Protein AF-A0A7Y9DYK0-F1 (afdb_monomer)

Organism: NCBI:txid663602

Sequence (56 aa):
MPAQRTAADVYRVSEEQVHRARMAVARNALDSDDCRDLLDMLGLIGESGEPPPVRR

Mean predicted aligned error: 10.64 Å

Structure (mmCIF, N/CA/C/O backbone):
data_AF-A0A7Y9DYK0-F1
#
_entry.id   AF-A0A7Y9DYK0-F1
#
loop_
_atom_site.group_PDB
_atom_site.id
_atom_site.type_symbol
_atom_site.label_atom_id
_atom_site.label_alt_id
_atom_site.label_comp_id
_atom_site.label_asym_id
_atom_site.label_entity_id
_atom_site.label_seq_id
_atom_site.pdbx_PDB_ins_code
_atom_site.Cartn_x
_atom_site.Cartn_y
_atom_site.Cartn_z
_atom_site.occupancy
_atom_site.B_iso_or_equiv
_atom_site.auth_seq_id
_atom_site.auth_comp_id
_atom_site.auth_asym_id
_atom_site.auth_atom_id
_atom_site.pdbx_PDB_model_num
ATOM 1 N N . MET A 1 1 ? 26.557 18.299 -22.408 1.00 42.12 1 MET A N 1
ATOM 2 C CA . MET A 1 1 ? 25.426 17.534 -22.975 1.00 42.12 1 MET A CA 1
ATOM 3 C C . MET A 1 1 ? 24.730 16.819 -21.827 1.00 42.12 1 MET A C 1
ATOM 5 O O . MET A 1 1 ? 25.431 16.100 -21.122 1.00 42.12 1 MET A O 1
ATOM 9 N N . PRO A 1 2 ? 23.435 17.048 -21.551 1.00 4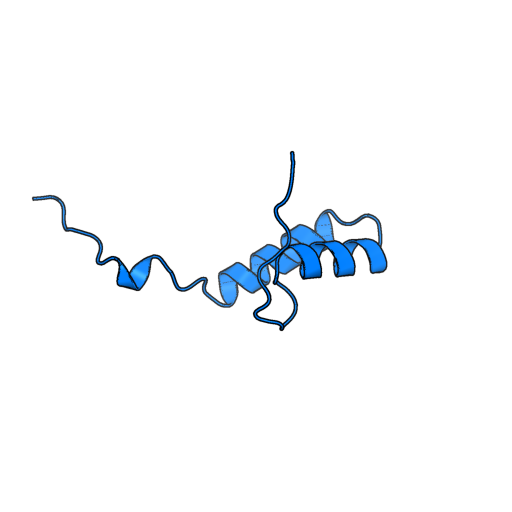7.00 2 PRO A N 1
ATOM 10 C CA . PRO A 1 2 ? 22.737 16.296 -20.512 1.00 47.00 2 PRO A CA 1
ATOM 11 C C . PRO A 1 2 ? 22.571 14.841 -20.973 1.00 47.00 2 PRO A C 1
ATOM 13 O O . PRO A 1 2 ? 22.118 14.590 -22.087 1.00 47.00 2 PRO A O 1
ATOM 16 N N . ALA A 1 3 ? 22.999 13.885 -20.148 1.00 59.12 3 ALA A N 1
ATOM 17 C CA . ALA A 1 3 ? 22.903 12.465 -20.464 1.00 59.12 3 ALA A CA 1
ATOM 18 C C . ALA A 1 3 ? 21.435 12.009 -20.407 1.00 59.12 3 ALA A C 1
ATOM 20 O O . ALA A 1 3 ? 20.755 12.221 -19.400 1.00 59.12 3 ALA A O 1
ATOM 21 N N . GLN A 1 4 ? 20.949 11.383 -21.482 1.00 57.66 4 GLN A N 1
ATOM 22 C CA . GLN A 1 4 ? 19.655 10.702 -21.488 1.00 57.66 4 GLN A CA 1
ATOM 23 C C . GLN A 1 4 ? 19.695 9.576 -20.453 1.00 57.66 4 GLN A C 1
ATOM 25 O O . GLN A 1 4 ? 20.427 8.602 -20.608 1.00 57.66 4 GLN A O 1
ATOM 30 N N . ARG A 1 5 ? 18.909 9.719 -19.384 1.00 58.91 5 ARG A N 1
ATOM 31 C CA . ARG A 1 5 ? 18.616 8.621 -18.462 1.00 58.91 5 ARG A CA 1
ATOM 32 C C . ARG A 1 5 ? 17.850 7.555 -19.243 1.00 58.91 5 ARG A C 1
ATOM 34 O O . ARG A 1 5 ? 16.753 7.815 -19.730 1.00 58.91 5 ARG A O 1
ATOM 41 N N . THR A 1 6 ? 18.456 6.387 -19.419 1.00 58.12 6 THR A N 1
ATOM 42 C CA . THR A 1 6 ? 17.856 5.245 -20.110 1.00 58.12 6 THR A CA 1
ATOM 43 C C . THR A 1 6 ? 16.545 4.861 -19.420 1.00 58.12 6 THR A C 1
ATOM 45 O O . THR A 1 6 ? 16.525 4.640 -18.212 1.00 58.12 6 THR A O 1
ATOM 48 N N . ALA A 1 7 ? 15.453 4.744 -20.182 1.00 56.12 7 ALA A N 1
ATOM 49 C CA . ALA A 1 7 ? 14.112 4.426 -19.674 1.00 56.12 7 ALA A CA 1
ATOM 50 C C . ALA A 1 7 ? 14.028 3.110 -18.865 1.00 56.12 7 ALA A C 1
ATOM 52 O O . ALA A 1 7 ? 13.076 2.902 -18.121 1.00 56.12 7 ALA A O 1
ATOM 53 N N . ALA A 1 8 ? 15.034 2.237 -18.972 1.00 52.38 8 ALA A N 1
ATOM 54 C CA . ALA A 1 8 ? 15.125 0.979 -18.234 1.00 52.38 8 ALA A CA 1
ATOM 55 C C . ALA A 1 8 ? 15.359 1.148 -16.716 1.00 52.38 8 ALA A C 1
ATOM 57 O O . ALA A 1 8 ? 15.023 0.245 -15.956 1.00 52.38 8 ALA A O 1
ATOM 58 N N . ASP A 1 9 ? 15.895 2.290 -16.271 1.00 52.44 9 ASP A N 1
ATOM 59 C CA . ASP A 1 9 ? 16.140 2.590 -14.847 1.00 52.44 9 ASP A CA 1
ATOM 60 C C . ASP A 1 9 ? 14.892 3.160 -14.138 1.00 52.44 9 ASP A C 1
ATOM 62 O O . ASP A 1 9 ? 14.823 3.229 -12.918 1.00 52.44 9 ASP A O 1
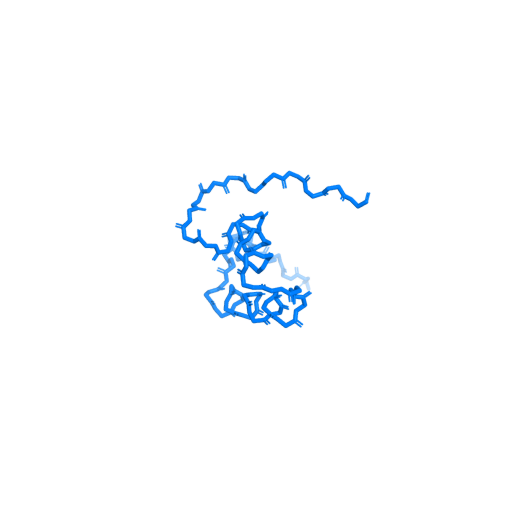ATOM 66 N N . VAL A 1 10 ? 13.867 3.549 -14.906 1.00 52.56 10 VAL A N 1
ATOM 67 C CA . VAL A 1 10 ? 12.698 4.299 -14.410 1.00 52.56 10 VAL A CA 1
ATOM 68 C C . VAL A 1 10 ? 11.610 3.393 -13.816 1.00 52.56 10 VAL A C 1
ATOM 70 O O . VAL A 1 10 ? 10.778 3.863 -13.046 1.00 52.56 10 VAL A O 1
ATOM 73 N N . TYR A 1 11 ? 11.613 2.094 -14.132 1.00 54.19 11 TYR A N 1
ATOM 74 C CA . TYR A 1 11 ? 10.469 1.209 -13.859 1.00 54.19 11 TYR A CA 1
ATOM 75 C C . TYR A 1 11 ? 10.700 0.121 -12.807 1.00 54.19 11 TYR A C 1
ATOM 77 O O . TYR A 1 11 ? 9.788 -0.657 -12.534 1.00 54.19 11 TYR A O 1
ATOM 85 N N . ARG A 1 12 ? 11.880 0.040 -12.186 1.00 64.44 12 ARG A N 1
ATOM 86 C CA . ARG A 1 12 ? 12.113 -0.923 -11.102 1.00 64.44 12 ARG A CA 1
ATOM 87 C C . ARG A 1 12 ? 12.073 -0.214 -9.763 1.00 64.44 12 ARG A C 1
ATOM 89 O O . ARG A 1 12 ? 13.082 0.297 -9.290 1.00 64.44 12 ARG A O 1
ATOM 96 N N . VAL A 1 13 ? 10.890 -0.207 -9.154 1.00 71.31 13 VAL A N 1
ATOM 97 C CA . VAL A 1 13 ? 10.765 0.091 -7.726 1.00 71.31 13 VAL A CA 1
ATOM 98 C C . VAL A 1 13 ? 11.640 -0.916 -6.974 1.00 71.31 13 VAL A C 1
ATOM 100 O O . VAL A 1 13 ? 11.464 -2.125 -7.117 1.00 71.31 13 VAL A O 1
ATOM 103 N N . SER A 1 14 ? 12.622 -0.422 -6.224 1.00 82.12 14 SER A N 1
ATOM 104 C CA . SER A 1 14 ? 13.508 -1.260 -5.410 1.00 82.12 14 SER A CA 1
ATOM 105 C C . SER A 1 14 ? 12.739 -1.863 -4.233 1.00 82.12 14 SER A C 1
ATOM 107 O O . SER A 1 14 ? 11.832 -1.231 -3.686 1.00 82.12 14 SER A O 1
ATOM 109 N N . GLU A 1 15 ? 13.142 -3.048 -3.773 1.00 82.00 15 GLU A N 1
ATOM 110 C CA . GLU A 1 15 ? 12.593 -3.666 -2.559 1.00 82.00 15 GLU A CA 1
ATOM 111 C C . GLU A 1 15 ? 12.685 -2.735 -1.340 1.00 82.00 15 GLU A C 1
ATOM 113 O O . GLU A 1 15 ? 11.782 -2.710 -0.506 1.00 82.00 15 GLU A O 1
ATOM 118 N N . GLU A 1 16 ? 13.724 -1.897 -1.265 1.00 85.81 16 GLU A N 1
ATOM 119 C CA . GLU A 1 16 ? 13.861 -0.883 -0.215 1.00 85.81 16 GLU A CA 1
ATOM 120 C C . GLU A 1 16 ? 12.753 0.180 -0.300 1.00 85.81 16 GLU A C 1
ATOM 122 O O . GLU A 1 16 ? 12.207 0.613 0.716 1.00 85.81 16 GLU A O 1
ATOM 127 N N . GLN A 1 17 ? 12.379 0.599 -1.512 1.00 87.50 17 GLN A N 1
ATOM 128 C CA . GLN A 1 17 ? 11.293 1.559 -1.720 1.00 87.50 17 GLN A CA 1
ATOM 129 C C . GLN A 1 17 ? 9.942 0.941 -1.354 1.00 87.50 17 GLN A C 1
ATOM 131 O O . GLN A 1 17 ? 9.147 1.596 -0.681 1.00 87.50 17 GLN A O 1
ATOM 136 N N . VAL A 1 18 ? 9.720 -0.329 -1.707 1.00 87.44 18 VAL A N 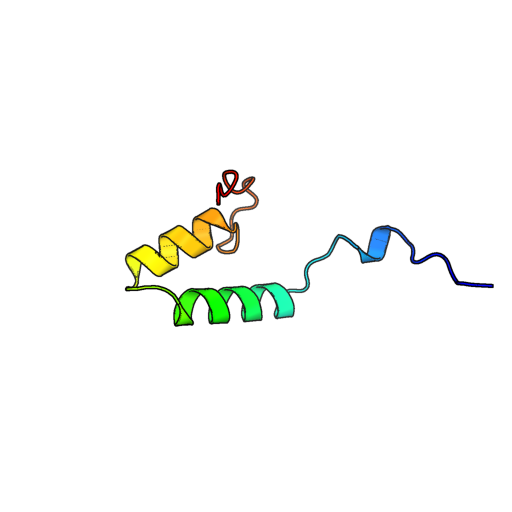1
ATOM 137 C CA . VAL A 1 18 ? 8.538 -1.094 -1.278 1.00 87.44 18 VAL A CA 1
ATOM 138 C C . VAL A 1 18 ? 8.497 -1.208 0.245 1.00 87.44 18 VAL A C 1
ATOM 140 O O . VAL A 1 18 ? 7.462 -0.957 0.859 1.00 87.44 18 VAL A O 1
ATOM 143 N N . HIS A 1 19 ? 9.622 -1.528 0.885 1.00 88.56 19 HIS A N 1
ATOM 144 C CA . HIS A 1 19 ? 9.706 -1.634 2.338 1.00 88.56 19 HIS A CA 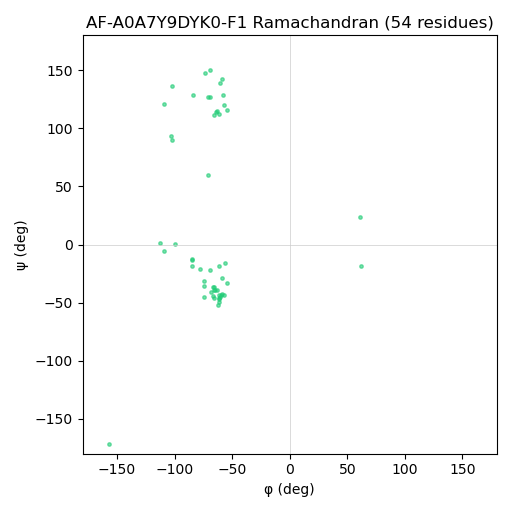1
ATOM 145 C C . HIS A 1 19 ? 9.394 -0.299 3.028 1.00 88.56 19 HIS A C 1
ATOM 147 O O . HIS A 1 19 ? 8.585 -0.256 3.958 1.00 88.56 19 HIS A O 1
ATOM 153 N N . ARG A 1 20 ? 9.967 0.811 2.544 1.00 91.69 20 ARG A N 1
ATOM 154 C CA . ARG A 1 20 ? 9.661 2.148 3.076 1.00 91.69 20 ARG A CA 1
ATOM 155 C C . ARG A 1 20 ? 8.202 2.539 2.860 1.00 91.69 20 ARG A C 1
ATOM 157 O O . ARG A 1 20 ? 7.607 3.108 3.771 1.00 91.69 20 ARG A O 1
ATOM 164 N N . ALA A 1 21 ? 7.619 2.204 1.710 1.00 90.69 21 ALA A N 1
ATOM 165 C CA . ALA A 1 21 ? 6.201 2.429 1.445 1.00 90.69 21 ALA A CA 1
ATOM 166 C C . ALA A 1 21 ? 5.319 1.650 2.433 1.00 90.69 21 ALA A C 1
ATOM 168 O O . ALA A 1 21 ? 4.451 2.244 3.066 1.00 90.69 21 ALA A O 1
ATOM 169 N N . ARG A 1 22 ? 5.611 0.362 2.668 1.00 91.38 22 ARG A N 1
ATOM 170 C CA . ARG A 1 22 ? 4.897 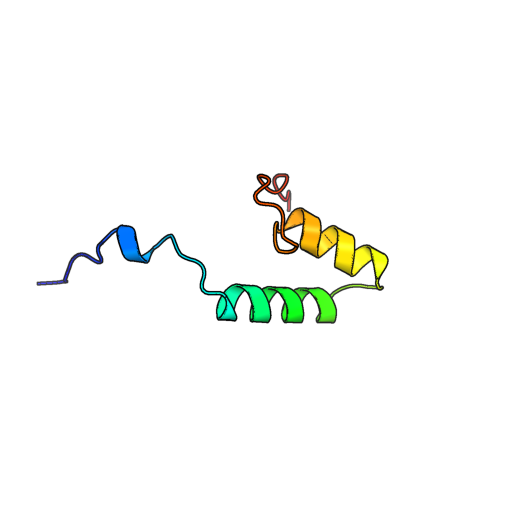-0.455 3.666 1.00 91.38 22 ARG A CA 1
ATOM 171 C C . ARG A 1 22 ? 4.964 0.150 5.069 1.00 91.38 22 ARG A C 1
ATOM 173 O O . ARG A 1 22 ? 3.954 0.221 5.760 1.00 91.38 22 ARG A O 1
ATOM 180 N N . MET A 1 23 ? 6.141 0.627 5.479 1.00 94.62 23 MET A N 1
ATOM 181 C CA . MET A 1 23 ? 6.321 1.286 6.777 1.00 94.62 23 MET A CA 1
ATOM 182 C C . MET A 1 23 ? 5.563 2.613 6.880 1.00 94.62 23 MET A C 1
ATOM 184 O O . MET A 1 23 ? 5.057 2.944 7.951 1.00 94.62 23 MET A O 1
ATOM 188 N N . ALA A 1 24 ? 5.486 3.382 5.793 1.00 94.25 24 ALA A N 1
ATOM 189 C CA . ALA A 1 24 ? 4.714 4.617 5.762 1.00 94.25 24 ALA A CA 1
ATOM 190 C C . ALA A 1 24 ? 3.210 4.335 5.895 1.00 94.25 24 ALA A C 1
ATOM 192 O O . ALA A 1 24 ? 2.553 4.989 6.698 1.00 94.25 24 ALA A O 1
ATOM 193 N N . VAL A 1 25 ? 2.685 3.334 5.185 1.00 93.44 25 VAL A N 1
ATOM 194 C CA . VAL A 1 25 ? 1.272 2.926 5.274 1.00 93.44 25 VAL A CA 1
ATOM 195 C C . VAL A 1 25 ? 0.931 2.455 6.685 1.00 93.44 25 VAL A C 1
ATOM 197 O O . VAL A 1 25 ? 0.019 2.994 7.300 1.00 93.44 25 VAL A O 1
ATOM 200 N N . ALA A 1 26 ? 1.738 1.558 7.259 1.00 92.50 26 ALA A N 1
ATOM 201 C CA . ALA A 1 26 ? 1.511 1.041 8.608 1.00 92.50 26 ALA A CA 1
ATOM 202 C C . ALA A 1 26 ? 1.496 2.131 9.696 1.00 92.50 26 ALA A C 1
ATOM 204 O O . ALA A 1 26 ? 0.827 1.978 10.711 1.00 92.50 26 ALA A O 1
ATOM 205 N N . ARG A 1 27 ? 2.225 3.238 9.499 1.00 95.06 27 ARG A N 1
ATOM 206 C CA . ARG A 1 27 ? 2.225 4.383 10.427 1.00 95.06 27 ARG A CA 1
ATOM 207 C C . ARG A 1 27 ? 0.999 5.285 10.298 1.00 95.06 27 ARG A C 1
ATOM 209 O O . ARG A 1 27 ? 0.755 6.060 11.216 1.00 95.06 27 ARG A O 1
ATOM 216 N N . ASN A 1 28 ? 0.305 5.243 9.164 1.00 93.31 28 ASN A N 1
ATOM 217 C CA . ASN A 1 28 ? -0.839 6.109 8.867 1.00 93.31 28 ASN A CA 1
ATOM 218 C C . ASN A 1 28 ? -2.177 5.357 8.868 1.00 93.31 28 ASN A C 1
ATOM 220 O O . ASN A 1 28 ? -3.214 6.001 8.738 1.00 93.31 28 ASN A O 1
ATOM 224 N N . ALA A 1 29 ? -2.153 4.032 9.014 1.00 95.62 29 A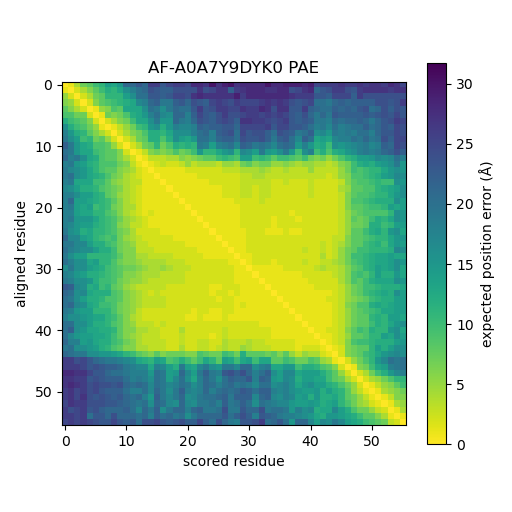LA A N 1
ATOM 225 C CA . ALA A 1 29 ? -3.347 3.213 9.135 1.00 95.62 29 ALA A CA 1
ATOM 226 C C . ALA A 1 29 ? -4.011 3.382 10.509 1.00 95.62 29 ALA A C 1
ATOM 228 O O . ALA A 1 29 ? -3.329 3.583 11.520 1.00 95.62 29 ALA A O 1
ATOM 229 N N . LEU A 1 30 ? -5.338 3.276 10.547 1.00 95.38 30 LEU A N 1
ATOM 230 C CA . LEU A 1 30 ? -6.118 3.332 11.785 1.00 95.38 30 LEU A CA 1
ATOM 231 C C . LEU A 1 30 ? -5.989 2.046 12.611 1.00 95.38 30 LEU A C 1
ATOM 233 O O . LEU A 1 30 ? -5.943 2.101 13.842 1.00 95.38 30 LEU A O 1
ATOM 237 N N . ASP A 1 31 ? -5.901 0.901 11.939 1.00 95.50 31 ASP A N 1
ATOM 238 C CA . ASP A 1 31 ? -5.796 -0.420 12.547 1.00 95.50 31 ASP A CA 1
ATOM 239 C C . ASP A 1 31 ? -5.156 -1.438 11.578 1.00 95.50 31 ASP A C 1
ATOM 241 O O . ASP A 1 31 ? -4.590 -1.082 10.542 1.00 95.50 31 ASP A O 1
ATOM 245 N N . SER A 1 32 ? -5.160 -2.717 11.961 1.00 90.81 32 SER A N 1
ATOM 246 C CA . SER A 1 32 ? -4.497 -3.775 11.189 1.00 90.81 32 SER A CA 1
ATOM 247 C C . SER A 1 32 ? -5.249 -4.158 9.914 1.00 90.81 32 SER A C 1
ATOM 249 O O . SER A 1 32 ? -4.594 -4.528 8.938 1.00 90.81 32 SER A O 1
ATOM 251 N N . ASP A 1 33 ? -6.579 -4.062 9.913 1.00 94.00 33 ASP A N 1
ATOM 252 C CA . ASP A 1 33 ? -7.409 -4.344 8.743 1.00 94.00 33 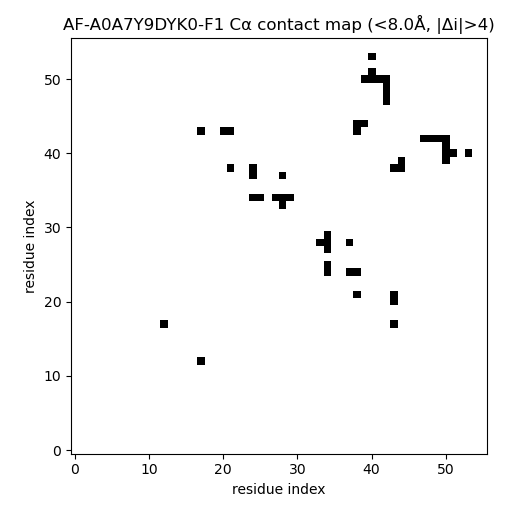ASP A CA 1
ATOM 253 C C . ASP A 1 33 ? -7.293 -3.184 7.742 1.00 94.00 33 ASP A C 1
ATOM 255 O O . ASP A 1 33 ? -6.970 -3.418 6.580 1.00 94.00 33 ASP A O 1
ATOM 259 N N . ASP A 1 34 ? -7.374 -1.933 8.212 1.00 93.94 34 ASP A N 1
ATOM 260 C CA . ASP A 1 34 ? -7.139 -0.733 7.386 1.00 93.94 34 ASP A CA 1
ATOM 261 C C . ASP A 1 34 ? -5.732 -0.724 6.758 1.00 93.94 34 ASP A C 1
ATOM 263 O O . ASP A 1 34 ? -5.554 -0.463 5.568 1.00 93.94 34 ASP A O 1
ATOM 267 N N . CYS A 1 35 ? -4.705 -1.101 7.527 1.00 93.75 35 CYS A N 1
ATOM 268 C CA . CYS A 1 35 ? -3.347 -1.246 7.003 1.00 93.75 35 CYS A CA 1
ATOM 269 C C . CYS A 1 35 ? -3.284 -2.278 5.871 1.00 93.75 35 CYS A C 1
ATOM 271 O O . CYS A 1 35 ? -2.624 -2.051 4.855 1.00 93.75 35 CYS A O 1
ATOM 273 N N . ARG A 1 36 ? -3.964 -3.416 6.037 1.00 91.00 36 ARG A N 1
ATOM 274 C CA . ARG A 1 36 ? -3.983 -4.484 5.039 1.00 91.00 36 ARG A CA 1
ATOM 275 C C . ARG A 1 36 ? -4.678 -4.029 3.759 1.00 91.00 36 ARG A C 1
ATOM 277 O O . ARG A 1 36 ? -4.101 -4.220 2.691 1.00 91.00 36 ARG A O 1
ATOM 284 N N . ASP A 1 37 ? -5.831 -3.380 3.878 1.00 91.69 37 ASP A N 1
ATOM 285 C CA . ASP A 1 37 ? -6.587 -2.841 2.747 1.00 91.69 37 ASP A CA 1
ATOM 286 C C . ASP A 1 37 ? -5.778 -1.780 1.988 1.00 91.69 37 ASP A C 1
ATOM 288 O O . ASP A 1 37 ? -5.684 -1.815 0.763 1.00 91.69 37 ASP A O 1
ATOM 292 N N . LEU A 1 38 ? -5.103 -0.869 2.693 1.00 91.81 38 LEU A N 1
ATOM 293 C CA . LEU A 1 38 ? -4.254 0.146 2.063 1.00 91.81 38 LEU A CA 1
ATOM 294 C C . LEU A 1 38 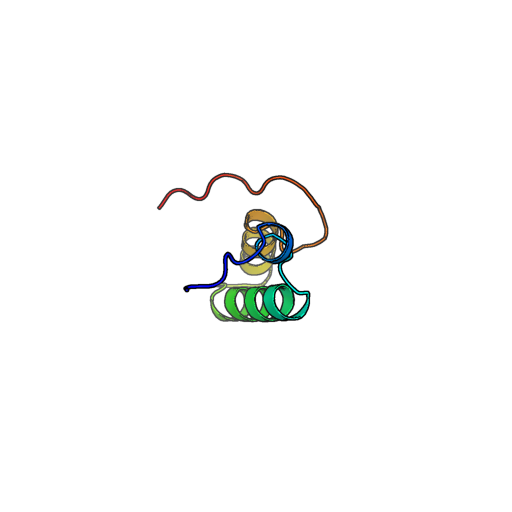? -3.041 -0.459 1.347 1.00 91.81 38 LEU A C 1
ATOM 296 O O . LEU A 1 38 ? -2.652 0.008 0.276 1.00 91.81 38 LEU A O 1
ATOM 300 N N . LEU A 1 39 ? -2.414 -1.485 1.927 1.00 91.00 39 LEU A N 1
ATOM 301 C CA . LEU A 1 39 ? -1.308 -2.189 1.280 1.00 91.00 39 LEU A CA 1
ATOM 302 C C . LEU A 1 39 ? -1.772 -2.945 0.030 1.00 91.00 39 LEU A C 1
ATOM 304 O O . LEU A 1 39 ? -1.019 -2.983 -0.946 1.00 91.00 39 LEU A O 1
ATOM 308 N N . ASP A 1 40 ? -2.978 -3.513 0.059 1.00 88.44 40 ASP A N 1
ATOM 309 C CA . ASP A 1 40 ? -3.625 -4.174 -1.080 1.00 88.44 40 ASP A CA 1
ATOM 310 C C . ASP A 1 40 ? -3.868 -3.187 -2.219 1.00 88.44 40 ASP A C 1
ATOM 312 O O . ASP A 1 40 ? -3.376 -3.357 -3.334 1.00 88.44 40 ASP A O 1
ATOM 316 N N . MET A 1 41 ? -4.508 -2.060 -1.895 1.00 88.62 41 MET A N 1
ATOM 317 C CA . MET A 1 41 ? -4.806 -0.984 -2.840 1.00 88.62 41 MET A CA 1
ATOM 318 C C . MET A 1 41 ? -3.563 -0.351 -3.457 1.00 88.62 41 MET A C 1
ATOM 320 O O . MET A 1 41 ? -3.668 0.329 -4.470 1.00 88.62 41 MET A O 1
ATOM 324 N N . LEU A 1 42 ? -2.390 -0.523 -2.852 1.00 86.50 42 LEU A N 1
ATOM 325 C CA . LEU A 1 42 ? -1.121 -0.028 -3.379 1.00 86.50 42 LEU A CA 1
ATOM 326 C C . LEU A 1 42 ? -0.308 -1.120 -4.088 1.00 86.50 42 LEU A C 1
ATOM 328 O O . LEU A 1 42 ? 0.805 -0.841 -4.538 1.00 86.50 42 LEU A O 1
ATOM 332 N N . GLY A 1 43 ? -0.815 -2.356 -4.161 1.00 85.06 43 GLY A N 1
ATOM 333 C CA . GLY A 1 43 ? -0.080 -3.508 -4.689 1.00 85.06 43 GLY A CA 1
ATOM 334 C C . GLY A 1 43 ? 1.194 -3.809 -3.892 1.00 85.06 43 GLY A C 1
ATOM 335 O O . GLY A 1 43 ? 2.159 -4.371 -4.411 1.00 85.06 43 GLY A O 1
ATOM 336 N N . LEU A 1 44 ? 1.248 -3.383 -2.624 1.00 86.12 44 LEU A N 1
ATOM 337 C CA . LEU A 1 44 ? 2.412 -3.557 -1.757 1.00 86.12 44 LEU A CA 1
ATOM 338 C C . LEU A 1 44 ? 2.416 -4.927 -1.079 1.00 86.12 44 LEU A C 1
ATOM 340 O O . LEU A 1 44 ? 3.457 -5.311 -0.544 1.00 86.12 44 LEU A O 1
ATOM 344 N N . ILE A 1 45 ? 1.316 -5.679 -1.105 1.00 80.81 45 ILE A N 1
ATOM 345 C CA . ILE A 1 45 ? 1.248 -7.075 -0.660 1.00 80.81 45 ILE A CA 1
ATOM 346 C C . ILE A 1 45 ? 1.244 -8.025 -1.853 1.00 80.81 45 ILE A C 1
ATOM 348 O O . ILE A 1 45 ? 0.198 -8.409 -2.326 1.00 80.81 45 ILE A O 1
ATOM 352 N N . GLY A 1 46 ? 2.434 -8.440 -2.293 1.00 66.69 46 GLY A N 1
ATOM 353 C CA . GLY A 1 46 ? 2.708 -9.743 -2.926 1.00 66.69 46 GLY A CA 1
ATOM 354 C C . GLY A 1 46 ? 2.019 -10.127 -4.243 1.00 66.69 46 GLY A C 1
ATOM 355 O O . GLY A 1 46 ? 2.540 -11.008 -4.923 1.00 66.69 46 GLY A O 1
ATOM 356 N N . GLU A 1 47 ? 0.923 -9.500 -4.646 1.00 57.12 47 GLU A N 1
ATOM 357 C CA . GLU A 1 47 ? 0.220 -9.801 -5.878 1.00 57.12 47 GLU A CA 1
ATOM 358 C C . GLU A 1 47 ? 0.418 -8.670 -6.874 1.00 57.12 47 GLU A C 1
ATOM 360 O O . GLU A 1 47 ? 0.121 -7.504 -6.635 1.00 57.12 47 GLU A O 1
ATOM 365 N N . SER A 1 48 ? 0.994 -9.033 -8.015 1.00 52.44 48 SER A N 1
ATOM 366 C CA . SER A 1 48 ? 1.106 -8.184 -9.195 1.00 52.44 48 SER A CA 1
ATOM 367 C C . SER A 1 48 ? -0.278 -8.011 -9.836 1.00 52.44 48 SER A C 1
ATOM 369 O O . SER A 1 48 ? -0.504 -8.448 -10.960 1.00 52.44 48 SER A O 1
ATOM 371 N N . GLY A 1 49 ? -1.231 -7.459 -9.092 1.00 53.66 49 GLY A N 1
ATOM 372 C CA . GLY A 1 49 ? -2.523 -7.004 -9.587 1.00 53.66 49 GLY A CA 1
ATOM 373 C C . GLY A 1 49 ? -2.494 -5.488 -9.710 1.00 53.66 49 GLY A C 1
ATOM 374 O O . GLY A 1 49 ? -1.951 -4.812 -8.840 1.00 53.66 49 GLY A O 1
ATOM 375 N N . GLU A 1 50 ? -3.029 -4.956 -10.810 1.00 54.78 50 GLU A N 1
ATOM 376 C CA . GLU A 1 50 ? -3.175 -3.511 -11.007 1.00 54.78 50 GLU A CA 1
ATOM 377 C C . GLU A 1 50 ? -3.954 -2.927 -9.811 1.00 54.78 50 GLU A C 1
ATOM 379 O O . GLU A 1 50 ? -5.116 -3.303 -9.617 1.00 54.78 50 GLU A O 1
ATOM 384 N N . PRO A 1 51 ? -3.351 -2.045 -8.993 1.00 55.28 51 PRO A N 1
ATOM 385 C CA . PRO A 1 51 ? -4.066 -1.434 -7.887 1.00 55.28 51 PRO A CA 1
ATOM 386 C C . PRO A 1 51 ? -5.269 -0.639 -8.418 1.00 55.28 51 PRO A C 1
ATOM 388 O O . PRO A 1 51 ? -5.145 0.050 -9.440 1.00 55.28 51 PRO A O 1
ATOM 391 N N . PRO A 1 52 ? -6.443 -0.699 -7.762 1.00 54.75 52 PRO A N 1
ATOM 392 C CA . PRO A 1 52 ? -7.595 0.085 -8.182 1.00 54.75 52 PRO A CA 1
ATOM 393 C C . PRO A 1 52 ? -7.248 1.584 -8.152 1.00 54.75 52 PRO A C 1
ATOM 395 O O . PRO A 1 52 ? -6.528 2.041 -7.260 1.00 54.75 52 PRO A O 1
ATOM 398 N N . PRO A 1 53 ? -7.735 2.385 -9.117 1.00 60.47 53 PRO A N 1
ATOM 399 C CA . PRO A 1 53 ? -7.351 3.784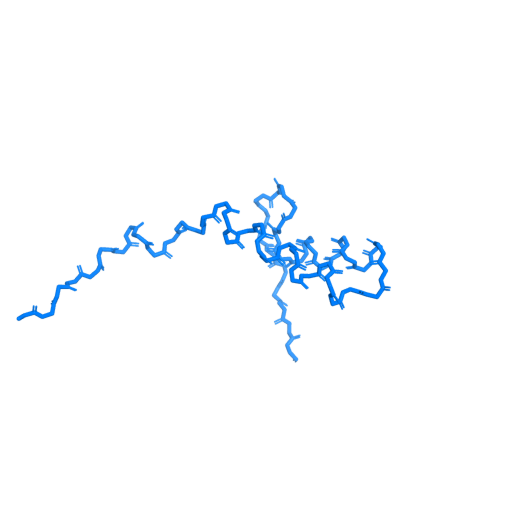 -9.221 1.00 60.47 53 PRO A CA 1
ATOM 400 C C . PRO A 1 53 ? -7.809 4.558 -7.983 1.00 60.47 53 PRO A C 1
ATOM 402 O O . PRO A 1 53 ? -9.006 4.746 -7.752 1.00 60.47 53 PRO A O 1
ATOM 405 N N . VAL A 1 54 ? -6.843 5.048 -7.208 1.00 58.19 54 VAL A N 1
ATOM 406 C CA . VAL A 1 54 ? -7.098 5.915 -6.058 1.00 58.19 54 VAL A CA 1
ATOM 407 C C . VAL A 1 54 ? -7.677 7.249 -6.540 1.00 58.19 54 VAL A C 1
ATOM 409 O O . VAL A 1 54 ? -7.011 8.045 -7.206 1.00 58.19 54 VAL A O 1
ATOM 412 N N . ARG A 1 55 ? -8.951 7.503 -6.229 1.00 52.22 55 ARG A N 1
ATOM 413 C CA . ARG A 1 55 ? -9.555 8.831 -6.380 1.00 52.22 55 ARG A CA 1
ATOM 414 C C . ARG A 1 55 ? -9.228 9.663 -5.142 1.00 52.22 55 ARG A C 1
ATOM 416 O O . ARG A 1 55 ? -9.426 9.198 -4.025 1.00 52.22 55 ARG A O 1
ATOM 423 N N . ARG A 1 56 ? -8.708 10.870 -5.375 1.00 46.28 56 ARG A N 1
ATOM 424 C CA . ARG A 1 56 ? -8.582 11.924 -4.361 1.00 46.28 56 ARG A CA 1
ATOM 425 C C . ARG A 1 56 ? -9.929 12.572 -4.086 1.00 46.28 56 ARG A C 1
ATOM 427 O O . ARG A 1 56 ? -10.710 12.690 -5.058 1.00 46.28 56 ARG A O 1
#

Secondary structure (DSSP, 8-state):
------GGGSS---HHHHHHHHHHHHHH-SSHHHHHHHHHHTT-SS--PPPP----

Solvent-accessible surface area (backbone atoms only — not comparable to full-atom values): 3663 Å² total; per-residue (Å²): 131,87,78,81,79,62,74,81,73,75,74,66,83,46,70,66,56,53,51,52,49,52,54,54,45,59,72,71,36,91,47,74,65,52,28,49,53,53,32,47,48,64,37,69,59,92,46,97,52,86,45,66,84,83,79,131

pLDDT: mean 75.51, std 17.85, range [42.12, 95.62]

Foldseek 3Di:
DDDPDPPVVVPDDDPVNLVVVLVVLVVPAPDDVSSVVVCQLVVSPDDPDDRDDDDD

Radius of gyration: 14.63 Å; Cα contacts (8 Å, |Δi|>4): 26; chains: 1; bounding box: 35×27×36 Å